Protein AF-A0A925L8U7-F1 (afdb_monomer)

Mean predicted aligned error: 5.46 Å

Nearest PDB structures (foldseek):
  6z8q-assembly1_A  TM=8.553E-01  e=1.455E-01  Pseudomonas aeruginosa PAO1
  6fok-assembly2_B  TM=8.524E-01  e=1.900E-01  Pseudomonas aeruginosa PAO1
  6fom-assembly2_B  TM=8.388E-01  e=2.114E-01  Pseudomonas aeruginosa PAO1
  6fok-assembly1_A  TM=8.461E-01  e=2.482E-01  Pseudomonas aeruginosa PAO1
  6e4v-assembly1_A 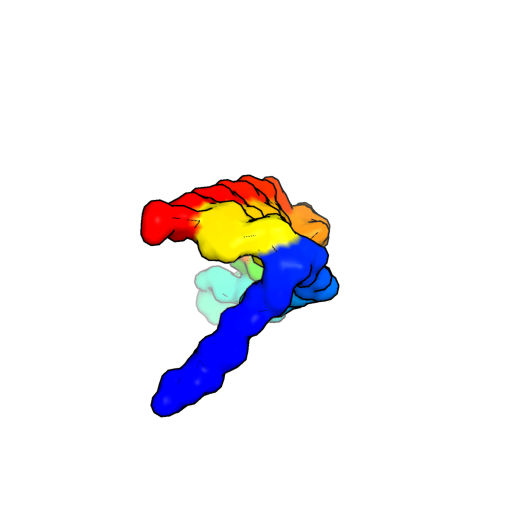 TM=9.026E-01  e=3.420E-01  Escherichia coli BW25113

Foldseek 3Di:
DDDPDDAAFDKDDKDWPDKDWDDDDAPDPVSPDPDQADQQHFDTDIFIKIKIKHRNHPFKIKMKIWGRVVQDWGDHNHTDDGIDIDIDMGGDD

Radius of gyration: 19.26 Å; Cα contacts (8 Å, |Δi|>4): 194; chains: 1; bounding box: 43×20×52 Å

pLDDT: mean 90.7, std 11.46, range [32.16, 98.19]

Secondary structure (DSSP, 8-state):
----PPPTTEEPPPEEEEEEEE----SSTT-----SSSTT-B--EEEEEEEEEEE-SSSEEEEEEEESTT----EESEEPP--EEEEEEEE--

Solvent-accessible surface area (backbone atoms only — not comparable to full-atom values): 5458 Å² total; per-residue (Å²): 135,86,79,82,75,77,58,64,66,41,62,54,76,74,36,79,72,47,76,49,77,45,66,85,56,62,87,45,95,83,55,73,63,87,58,30,87,43,92,63,16,36,33,47,47,67,42,38,21,39,37,32,47,32,30,60,38,94,37,38,35,41,35,42,36,32,40,34,66,76,53,56,83,42,28,63,56,47,78,56,81,60,59,43,79,47,78,47,79,45,79,56,133

Sequence (93 aa):
MWIALAPPGTCWAPRARTTRCKTTQYRSLDNSDTNGFAYTGASKYFTTDLRLRCVVNKQWQLALGIDNLNNYQYWNFHPYPQRTYSAELKYDL

Structure (mmCIF, N/CA/C/O backbone):
data_AF-A0A925L8U7-F1
#
_entry.id   AF-A0A925L8U7-F1
#
loop_
_atom_site.group_PDB
_atom_site.id
_atom_site.type_symbol
_atom_site.label_atom_id
_atom_site.label_alt_id
_atom_site.label_comp_id
_atom_site.label_asym_id
_atom_site.label_entity_id
_atom_site.label_seq_id
_atom_site.pdbx_PDB_ins_code
_atom_site.Cartn_x
_atom_site.Cartn_y
_atom_site.Cartn_z
_atom_site.occupancy
_atom_site.B_iso_or_equiv
_atom_site.auth_seq_id
_atom_site.auth_comp_id
_atom_site.auth_asym_id
_atom_site.auth_atom_id
_atom_site.pdbx_PDB_model_num
ATOM 1 N N . MET A 1 1 ? 0.795 -12.647 30.754 1.00 33.50 1 MET A N 1
ATOM 2 C CA . MET A 1 1 ? 1.008 -11.623 2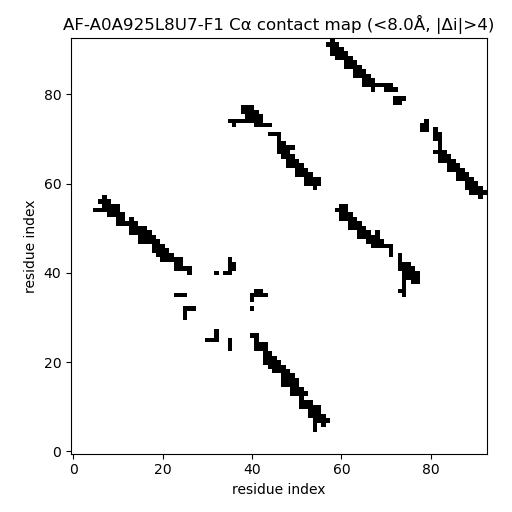9.707 1.00 33.50 1 MET A CA 1
ATOM 3 C C . MET A 1 1 ? -0.231 -10.738 29.671 1.00 33.50 1 MET A C 1
ATOM 5 O O . MET A 1 1 ? -1.290 -11.242 29.335 1.00 33.50 1 MET A O 1
ATOM 9 N N . TRP A 1 2 ? -0.142 -9.476 30.101 1.00 32.16 2 TRP A N 1
ATOM 10 C CA . TRP A 1 2 ? -1.282 -8.549 30.097 1.00 32.16 2 TRP A CA 1
ATOM 11 C C . TRP A 1 2 ? -1.267 -7.739 28.798 1.00 32.16 2 TRP A C 1
ATOM 13 O O . TRP A 1 2 ? -0.388 -6.905 28.603 1.00 32.16 2 TRP A O 1
ATOM 23 N N . ILE A 1 3 ? -2.220 -7.987 27.897 1.00 48.59 3 ILE A N 1
ATOM 24 C CA . ILE A 1 3 ? -2.533 -7.033 26.828 1.00 48.59 3 ILE A CA 1
ATOM 25 C C . ILE A 1 3 ? -3.443 -5.987 27.465 1.00 48.59 3 ILE A C 1
ATOM 27 O O . ILE A 1 3 ? -4.577 -6.295 27.827 1.00 48.59 3 ILE A O 1
ATOM 31 N N . ALA A 1 4 ? -2.951 -4.762 27.639 1.00 55.44 4 ALA A N 1
ATOM 32 C CA . ALA A 1 4 ? -3.803 -3.651 28.037 1.00 55.44 4 ALA A CA 1
ATOM 33 C C . ALA A 1 4 ? -4.861 -3.428 26.942 1.00 55.44 4 ALA A C 1
ATOM 35 O O . ALA A 1 4 ? -4.529 -3.096 25.800 1.00 55.44 4 ALA A O 1
ATOM 36 N N . LEU A 1 5 ? -6.136 -3.646 27.268 1.00 67.50 5 LEU A N 1
ATOM 37 C CA . LEU A 1 5 ? -7.241 -3.282 26.386 1.00 67.50 5 LEU A CA 1
ATOM 38 C C . LEU A 1 5 ? -7.323 -1.753 26.341 1.00 67.50 5 LEU A C 1
ATOM 40 O O . LEU A 1 5 ? -7.366 -1.097 27.381 1.00 67.50 5 LEU A O 1
ATOM 44 N N . ALA A 1 6 ? -7.307 -1.183 25.136 1.00 76.75 6 ALA A N 1
ATOM 45 C CA . ALA A 1 6 ? -7.473 0.255 24.964 1.00 76.75 6 ALA A CA 1
ATOM 46 C C . ALA A 1 6 ? -8.845 0.699 25.523 1.00 76.75 6 ALA A C 1
ATOM 48 O O . ALA A 1 6 ? -9.827 -0.024 25.324 1.00 76.75 6 ALA A O 1
ATOM 49 N N . PRO A 1 7 ? -8.943 1.863 26.190 1.00 87.00 7 PRO A N 1
ATOM 50 C CA . PRO A 1 7 ? -10.213 2.359 26.710 1.00 87.00 7 PRO A CA 1
ATOM 51 C C . PRO A 1 7 ? -11.270 2.576 25.608 1.00 87.00 7 PRO A C 1
ATOM 53 O O . PRO A 1 7 ? -10.908 2.945 24.483 1.00 87.00 7 PRO A O 1
ATOM 56 N N . PRO A 1 8 ? -12.572 2.422 25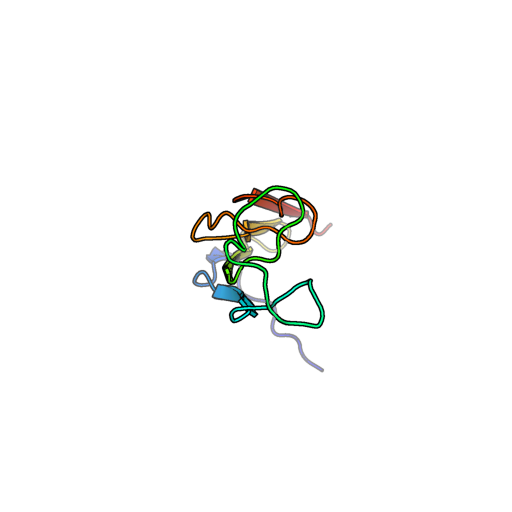.918 1.00 90.12 8 PRO A N 1
ATOM 57 C CA . PRO A 1 8 ? -13.668 2.875 25.059 1.00 90.12 8 PRO A CA 1
ATOM 58 C C . PRO A 1 8 ? -13.478 4.321 24.583 1.00 90.12 8 PRO A C 1
ATOM 60 O O . PRO A 1 8 ? -13.004 5.165 25.341 1.00 90.12 8 PRO A O 1
ATOM 63 N N . GLY A 1 9 ? -13.844 4.609 23.335 1.00 90.81 9 GLY A N 1
ATOM 64 C CA . GLY A 1 9 ? -13.684 5.927 22.714 1.00 90.81 9 GLY A CA 1
ATOM 65 C C . GLY A 1 9 ? -12.270 6.237 22.206 1.00 90.81 9 GLY A C 1
ATOM 66 O O . GLY A 1 9 ? -12.043 7.312 21.656 1.00 90.81 9 GLY A O 1
ATOM 67 N N . THR A 1 10 ? -11.308 5.320 22.348 1.00 94.12 10 THR A N 1
ATOM 68 C CA . THR A 1 10 ? -9.936 5.556 21.879 1.00 94.12 10 THR A CA 1
ATOM 69 C C . THR A 1 10 ? -9.839 5.349 20.375 1.00 94.12 10 THR A C 1
ATOM 71 O O . THR A 1 10 ? -10.024 4.230 19.894 1.00 94.12 10 THR A O 1
ATOM 74 N N . CYS A 1 11 ? -9.427 6.377 19.633 1.00 93.31 11 CYS A N 1
ATOM 75 C CA . CYS A 1 11 ? -8.880 6.186 18.295 1.00 93.31 11 CYS A CA 1
ATOM 76 C C . CYS A 1 11 ? -7.377 6.467 18.278 1.00 93.31 11 CYS A C 1
ATOM 78 O O . CYS A 1 11 ? -6.915 7.491 18.777 1.00 93.31 11 CYS A O 1
ATOM 80 N N . TRP A 1 12 ? -6.595 5.528 17.747 1.00 92.81 12 TRP A N 1
ATOM 81 C CA . TRP A 1 12 ? -5.150 5.707 17.623 1.00 92.81 12 TRP A CA 1
ATOM 82 C C . TRP A 1 12 ? -4.827 6.716 16.526 1.00 92.81 12 TRP A C 1
ATOM 84 O O . TRP A 1 12 ? -5.579 6.840 15.572 1.00 92.81 12 TRP A O 1
ATOM 94 N N . ALA A 1 13 ? -3.682 7.393 16.602 1.00 92.25 13 ALA A N 1
ATOM 95 C CA . ALA A 1 13 ? -3.186 8.122 15.438 1.00 92.25 13 ALA A CA 1
ATOM 96 C C . ALA A 1 13 ? -2.985 7.145 14.256 1.00 92.25 13 ALA A C 1
ATOM 98 O O . ALA A 1 13 ? -2.578 5.996 14.495 1.00 92.25 13 ALA A O 1
ATOM 99 N N . PRO A 1 14 ? -3.245 7.561 13.000 1.00 88.62 14 PRO A N 1
ATOM 100 C CA . PRO A 1 14 ? -2.914 6.755 11.831 1.00 88.62 14 PRO A CA 1
ATOM 101 C C . PRO A 1 14 ? -1.442 6.343 11.873 1.00 88.62 14 PRO A C 1
ATOM 103 O O . PRO A 1 14 ? -0.569 7.168 12.148 1.00 88.62 14 PRO A O 1
ATOM 106 N N . ARG A 1 15 ? -1.154 5.069 11.602 1.00 92.56 15 ARG A N 1
ATOM 107 C CA . ARG A 1 15 ? 0.222 4.562 11.553 1.00 92.56 15 ARG A CA 1
ATOM 108 C C . ARG A 1 15 ? 0.533 3.963 10.197 1.00 92.56 15 ARG A C 1
ATOM 110 O O . ARG A 1 15 ? -0.332 3.339 9.582 1.00 92.56 15 ARG A O 1
ATOM 117 N N . ALA A 1 16 ? 1.789 4.101 9.783 1.00 91.12 16 ALA A N 1
ATOM 118 C CA . ALA A 1 16 ? 2.325 3.301 8.695 1.00 91.12 16 ALA A CA 1
ATOM 119 C C . ALA A 1 16 ? 2.274 1.820 9.095 1.00 91.12 16 ALA A C 1
ATOM 121 O O . ALA A 1 16 ? 2.790 1.431 10.145 1.00 91.12 16 ALA A O 1
ATOM 122 N N . ARG A 1 17 ? 1.608 1.005 8.278 1.00 92.56 17 ARG A N 1
ATOM 123 C CA . ARG A 1 17 ? 1.505 -0.446 8.467 1.00 92.56 17 ARG A CA 1
ATOM 124 C C . ARG A 1 17 ? 2.657 -1.164 7.778 1.00 92.56 17 ARG A C 1
ATOM 126 O O . ARG A 1 17 ? 3.197 -2.125 8.316 1.00 92.56 17 ARG A O 1
ATOM 133 N N . THR A 1 18 ? 3.014 -0.731 6.576 1.00 95.12 18 THR A N 1
ATOM 134 C CA . THR A 1 18 ? 4.081 -1.333 5.775 1.00 95.12 18 THR A CA 1
ATOM 135 C C . THR A 1 18 ? 4.648 -0.284 4.831 1.00 95.12 18 THR A C 1
ATOM 137 O O . THR A 1 18 ? 3.914 0.553 4.314 1.00 95.12 18 THR A O 1
ATOM 140 N N . THR A 1 19 ? 5.953 -0.351 4.590 1.00 95.88 19 THR A N 1
ATOM 141 C CA . THR A 1 19 ? 6.630 0.437 3.560 1.00 95.88 19 THR A CA 1
ATOM 142 C C . THR A 1 19 ? 7.404 -0.521 2.672 1.00 95.88 19 THR A C 1
ATOM 144 O O . THR A 1 19 ? 8.108 -1.397 3.173 1.00 95.88 19 THR A O 1
ATOM 147 N N . ARG A 1 20 ? 7.252 -0.379 1.355 1.00 94.19 20 ARG A N 1
ATOM 148 C CA . ARG A 1 20 ? 7.939 -1.204 0.358 1.00 94.19 20 ARG A CA 1
ATOM 149 C C . ARG A 1 20 ? 8.738 -0.297 -0.555 1.00 94.19 20 ARG A C 1
ATOM 151 O O . ARG A 1 20 ? 8.200 0.670 -1.087 1.00 94.19 20 ARG A O 1
ATOM 158 N N . CYS A 1 21 ? 10.005 -0.624 -0.757 1.00 94.31 21 CYS A N 1
ATOM 159 C CA . CYS A 1 21 ? 10.872 0.103 -1.666 1.00 94.31 21 CYS A CA 1
ATOM 160 C C . CYS A 1 21 ? 11.660 -0.867 -2.540 1.00 94.31 21 CYS A C 1
ATOM 162 O O . CYS A 1 21 ? 12.045 -1.954 -2.110 1.00 94.31 21 CYS A O 1
ATOM 164 N N . LYS A 1 22 ? 11.884 -0.462 -3.785 1.00 93.00 22 LYS A N 1
ATOM 165 C CA . LYS A 1 22 ? 12.726 -1.173 -4.736 1.00 93.00 22 LYS A CA 1
ATOM 166 C C . LYS A 1 22 ? 13.429 -0.157 -5.620 1.00 93.00 22 LYS A C 1
ATOM 168 O O . LYS A 1 22 ? 12.800 0.773 -6.127 1.00 93.00 22 LYS A O 1
ATOM 173 N N . THR A 1 23 ? 14.732 -0.341 -5.787 1.00 92.38 23 THR A N 1
ATOM 174 C CA . THR A 1 23 ? 15.539 0.436 -6.732 1.00 92.38 23 THR A CA 1
ATOM 175 C C . THR A 1 23 ? 15.359 -0.087 -8.163 1.00 92.38 23 THR A C 1
ATOM 177 O O . THR A 1 23 ? 14.571 -1.003 -8.402 1.00 92.38 23 THR A O 1
ATOM 180 N N . THR A 1 24 ? 16.058 0.504 -9.129 1.00 89.19 24 THR A N 1
ATOM 181 C CA . THR A 1 24 ? 16.070 0.031 -10.517 1.00 89.19 24 THR A CA 1
ATOM 182 C C . THR A 1 24 ? 16.511 -1.431 -10.578 1.00 89.19 24 THR A C 1
ATOM 184 O O . THR A 1 24 ? 17.527 -1.806 -9.994 1.00 89.19 24 THR A O 1
ATOM 187 N N . GLN A 1 25 ? 15.743 -2.249 -11.294 1.00 87.56 25 GLN A N 1
ATOM 188 C CA . GLN A 1 25 ? 16.076 -3.632 -11.608 1.00 87.56 25 GLN A CA 1
ATOM 189 C C . GLN A 1 25 ? 15.956 -3.828 -13.115 1.00 87.56 25 GLN A C 1
ATOM 191 O O . GLN A 1 25 ? 15.042 -3.289 -13.735 1.00 87.56 25 GLN A O 1
ATOM 196 N N . TYR A 1 26 ? 16.850 -4.641 -13.664 1.00 89.44 26 TYR A N 1
ATOM 197 C CA . TYR A 1 26 ? 16.799 -5.085 -15.046 1.00 89.44 26 TYR A CA 1
ATOM 198 C C . TYR A 1 26 ? 16.276 -6.518 -15.111 1.00 89.44 26 TYR A C 1
ATOM 200 O O . TYR A 1 26 ? 16.494 -7.324 -14.201 1.00 89.44 26 TYR A O 1
ATOM 208 N N . ARG A 1 27 ? 15.532 -6.812 -16.170 1.00 85.19 27 ARG A N 1
ATOM 209 C CA . ARG A 1 27 ? 14.973 -8.130 -16.473 1.00 85.19 27 ARG A CA 1
ATOM 210 C C . ARG A 1 27 ? 15.916 -8.921 -17.378 1.00 85.19 27 ARG A C 1
ATOM 212 O O . ARG A 1 27 ? 16.023 -10.136 -17.234 1.00 85.19 27 ARG A O 1
ATOM 219 N N . SER A 1 28 ? 16.571 -8.229 -18.301 1.00 88.56 28 SER A N 1
ATOM 220 C CA . SER A 1 28 ? 17.560 -8.757 -19.228 1.00 88.56 28 SER A CA 1
ATOM 221 C C . SER A 1 28 ? 18.910 -8.889 -18.522 1.00 88.56 28 SER A C 1
ATOM 223 O O . SER A 1 28 ? 19.328 -7.994 -17.787 1.00 88.56 28 SER A O 1
ATOM 225 N N . LEU A 1 29 ? 19.591 -10.025 -18.719 1.00 91.06 29 LEU A N 1
ATOM 226 C CA . LEU A 1 29 ? 20.854 -10.349 -18.031 1.00 91.06 29 LEU A CA 1
ATOM 227 C C . LEU A 1 29 ? 21.983 -9.359 -18.352 1.00 91.06 29 LEU A C 1
ATOM 229 O O . LEU A 1 29 ? 22.907 -9.188 -17.562 1.00 91.06 29 LEU A O 1
ATOM 233 N N . ASP A 1 30 ? 21.897 -8.713 -19.509 1.00 93.75 30 ASP A N 1
ATOM 234 C CA . ASP A 1 30 ? 22.827 -7.695 -19.987 1.00 93.75 30 ASP A CA 1
ATOM 235 C C . ASP A 1 30 ? 22.461 -6.272 -19.526 1.00 93.75 30 ASP A C 1
ATOM 237 O O . ASP A 1 30 ? 23.161 -5.321 -19.862 1.00 93.75 30 ASP A O 1
ATOM 241 N N . ASN A 1 31 ? 21.394 -6.114 -18.733 1.00 90.94 31 ASN A N 1
ATOM 242 C CA . ASN A 1 31 ? 20.869 -4.829 -18.265 1.00 90.94 31 ASN A CA 1
ATOM 243 C C . ASN A 1 31 ? 20.473 -3.860 -19.395 1.00 90.94 31 ASN A C 1
ATOM 245 O O . ASN A 1 31 ? 20.495 -2.644 -19.210 1.00 90.94 31 ASN A O 1
ATOM 249 N N . SER A 1 32 ? 20.098 -4.383 -20.564 1.00 90.69 32 SER A N 1
ATOM 250 C CA . SER A 1 32 ? 19.709 -3.572 -21.725 1.00 90.69 32 SER A CA 1
ATOM 251 C C . SER A 1 32 ? 18.313 -2.942 -21.620 1.00 90.69 32 SER A C 1
ATOM 253 O O . SER A 1 32 ? 17.952 -2.116 -22.461 1.00 90.69 32 SER A O 1
ATOM 255 N N . ASP A 1 33 ? 17.515 -3.286 -20.599 1.00 88.31 33 ASP A N 1
ATOM 256 C CA . ASP A 1 33 ? 16.166 -2.737 -20.443 1.00 88.31 33 ASP A CA 1
ATOM 257 C C . ASP A 1 33 ? 16.217 -1.234 -20.138 1.00 88.31 33 ASP A C 1
ATOM 259 O O . ASP A 1 33 ? 16.619 -0.799 -19.059 1.00 88.31 33 ASP A O 1
ATOM 263 N N . THR A 1 34 ? 15.749 -0.424 -21.084 1.00 86.31 34 THR A N 1
ATOM 264 C CA . THR A 1 34 ? 15.793 1.041 -20.974 1.00 86.31 34 THR A CA 1
ATOM 265 C C . THR A 1 34 ? 14.573 1.636 -20.275 1.00 86.31 34 THR A C 1
ATOM 267 O O . THR A 1 34 ? 14.642 2.755 -19.766 1.00 86.31 34 THR A O 1
ATOM 270 N N . ASN A 1 35 ? 13.452 0.906 -20.213 1.00 88.19 35 ASN A N 1
ATOM 271 C CA . ASN A 1 35 ? 12.215 1.378 -19.594 1.00 88.19 35 ASN A CA 1
ATOM 272 C C . ASN A 1 35 ? 11.575 0.325 -18.675 1.00 88.19 35 ASN A C 1
ATOM 274 O O . ASN A 1 35 ? 10.894 -0.596 -19.122 1.00 88.19 35 ASN A O 1
ATOM 278 N N . GLY A 1 36 ? 11.724 0.520 -17.362 1.00 87.62 36 GLY A N 1
ATOM 279 C CA . GLY A 1 36 ? 11.082 -0.309 -16.337 1.00 87.62 36 GLY A CA 1
ATOM 280 C C . GLY A 1 36 ? 9.579 -0.053 -16.136 1.00 87.62 36 GLY A C 1
ATOM 281 O O . GLY A 1 36 ? 8.943 -0.794 -15.390 1.00 87.62 36 GLY A O 1
ATOM 282 N N . PHE A 1 37 ? 8.998 0.972 -16.770 1.00 90.38 37 PHE A N 1
ATOM 283 C CA . PHE A 1 37 ? 7.573 1.342 -16.701 1.00 90.38 37 PHE A CA 1
ATOM 284 C C . PHE A 1 37 ? 6.847 1.013 -18.017 1.00 90.38 37 PHE A C 1
ATOM 286 O O . PHE A 1 37 ? 6.147 1.847 -18.589 1.00 90.38 37 PHE A O 1
ATOM 293 N N . ALA A 1 38 ? 7.040 -0.206 -18.518 1.00 87.94 38 ALA A N 1
ATOM 294 C CA . ALA A 1 38 ? 6.431 -0.703 -19.750 1.00 87.94 38 ALA A CA 1
ATOM 295 C C . ALA A 1 38 ? 5.799 -2.088 -19.542 1.00 87.94 38 ALA A C 1
ATOM 297 O O . ALA A 1 38 ? 6.038 -2.746 -18.525 1.00 87.94 38 ALA A O 1
ATOM 298 N N . TYR A 1 39 ? 5.010 -2.549 -20.520 1.00 83.56 39 TYR A N 1
ATOM 299 C CA . TYR A 1 39 ? 4.491 -3.919 -20.542 1.00 83.56 39 TYR A CA 1
ATOM 300 C C . TYR A 1 39 ? 5.652 -4.914 -20.418 1.00 83.56 39 TYR A C 1
ATOM 302 O O . TYR A 1 39 ? 6.651 -4.791 -21.122 1.00 83.56 39 TYR A O 1
ATOM 310 N N . THR A 1 40 ? 5.537 -5.879 -19.504 1.00 85.75 40 THR A N 1
ATOM 311 C CA . THR A 1 40 ? 6.600 -6.822 -19.098 1.00 85.75 40 THR A CA 1
ATOM 312 C C . THR A 1 40 ? 7.830 -6.227 -18.386 1.00 85.75 40 THR A C 1
ATOM 314 O O . THR A 1 40 ? 8.753 -6.970 -18.055 1.00 85.75 40 THR A O 1
ATOM 317 N N . GLY A 1 41 ? 7.843 -4.923 -18.088 1.00 88.31 41 GLY A N 1
ATOM 318 C CA . GLY A 1 41 ? 8.947 -4.242 -17.406 1.00 88.31 41 GLY A CA 1
ATOM 319 C C . GLY A 1 41 ? 9.022 -4.497 -15.893 1.00 88.31 41 GLY A C 1
ATOM 320 O O . GLY A 1 41 ? 8.110 -5.067 -15.283 1.00 88.31 41 GLY A O 1
ATOM 321 N N . ALA A 1 42 ? 10.124 -4.042 -15.288 1.00 92.31 42 ALA A N 1
ATOM 322 C CA . ALA A 1 42 ? 10.375 -4.071 -13.847 1.00 92.31 42 ALA A CA 1
ATOM 323 C C . ALA A 1 42 ? 10.649 -2.650 -13.323 1.00 92.31 42 ALA A C 1
ATOM 325 O O . ALA A 1 42 ? 11.723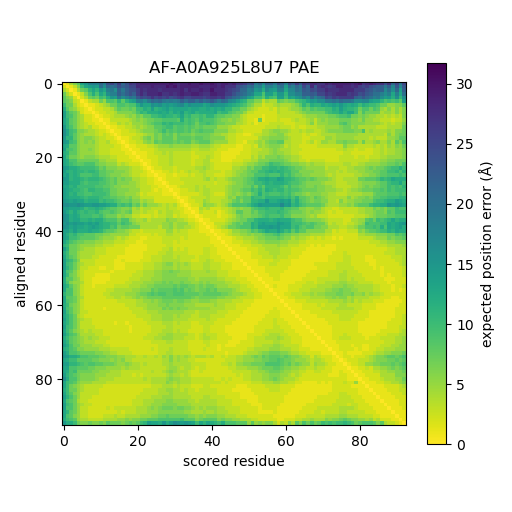 -2.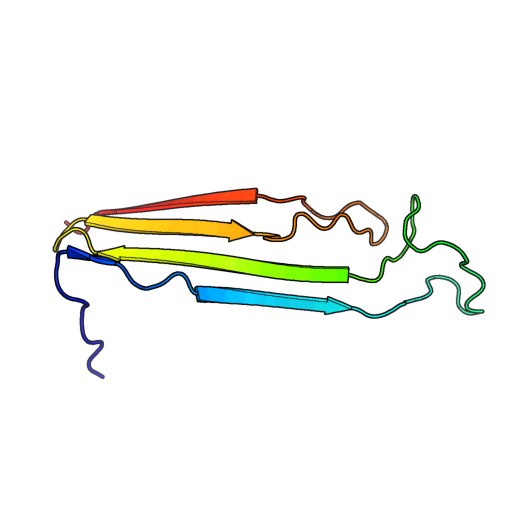082 -13.519 1.00 92.31 42 ALA A O 1
ATOM 326 N N . SER A 1 43 ? 9.666 -2.052 -12.652 1.00 94.19 43 SER A N 1
ATOM 327 C CA . SER A 1 43 ? 9.758 -0.673 -12.170 1.00 94.19 43 SER A CA 1
ATOM 328 C C . SER A 1 43 ? 10.498 -0.583 -10.835 1.00 94.19 43 SER A C 1
ATOM 330 O O . SER A 1 43 ? 10.326 -1.425 -9.949 1.00 94.19 43 SER A O 1
ATOM 332 N N . LYS A 1 44 ? 11.234 0.516 -10.636 1.00 93.94 44 LYS A N 1
ATOM 333 C CA . LYS A 1 44 ? 11.524 1.008 -9.281 1.00 93.94 44 LYS A CA 1
ATOM 334 C C . LYS A 1 44 ? 10.223 1.483 -8.635 1.00 93.94 44 LYS A C 1
ATOM 336 O O . LYS A 1 44 ? 9.347 1.995 -9.332 1.00 93.94 44 LYS A O 1
ATOM 341 N N . TYR A 1 45 ? 10.095 1.357 -7.322 1.00 94.62 45 TYR A N 1
ATOM 342 C CA . TYR A 1 45 ? 8.909 1.848 -6.625 1.00 94.62 45 TYR A CA 1
ATOM 343 C C . TYR A 1 45 ? 9.183 2.160 -5.160 1.00 94.62 45 TYR A C 1
ATOM 345 O O . TYR A 1 45 ? 10.080 1.602 -4.529 1.00 94.62 45 TYR A O 1
ATOM 353 N N . PHE A 1 46 ? 8.349 3.037 -4.614 1.00 95.56 46 PHE A N 1
ATOM 354 C CA . PHE A 1 46 ? 8.203 3.260 -3.186 1.00 95.56 46 PHE A CA 1
ATOM 355 C C . PHE A 1 46 ? 6.709 3.339 -2.884 1.00 95.56 46 PHE A C 1
ATOM 357 O O . PHE A 1 46 ? 6.006 4.132 -3.507 1.00 95.56 46 PHE A O 1
ATOM 364 N N . THR A 1 47 ? 6.223 2.525 -1.953 1.00 96.88 47 THR A N 1
ATOM 365 C CA . THR A 1 47 ? 4.829 2.542 -1.489 1.00 96.88 47 THR A CA 1
ATOM 366 C C . THR A 1 47 ? 4.820 2.518 0.028 1.00 96.88 47 THR A C 1
ATOM 368 O O . THR A 1 47 ? 5.690 1.918 0.664 1.00 96.88 47 THR A O 1
ATOM 371 N N . THR A 1 48 ? 3.808 3.140 0.617 1.00 97.75 48 THR A N 1
ATOM 372 C CA . THR A 1 48 ? 3.534 3.022 2.047 1.00 97.75 48 THR A CA 1
ATOM 373 C C . THR A 1 48 ? 2.045 2.818 2.263 1.00 97.75 48 THR A C 1
ATOM 375 O O . THR A 1 48 ? 1.237 3.331 1.490 1.00 97.75 48 THR A O 1
ATOM 378 N N . ASP A 1 49 ? 1.697 2.063 3.293 1.00 97.88 49 ASP A N 1
ATOM 379 C CA . ASP A 1 49 ? 0.323 1.719 3.640 1.00 97.88 49 ASP A CA 1
ATOM 380 C C . ASP A 1 49 ? -0.001 2.335 5.006 1.00 97.88 49 ASP A C 1
ATOM 382 O O . ASP A 1 49 ? 0.824 2.274 5.923 1.00 97.88 49 ASP A O 1
ATOM 386 N N . LEU A 1 50 ? -1.195 2.903 5.173 1.00 97.56 50 LEU A N 1
ATOM 387 C CA . LEU A 1 50 ? -1.669 3.455 6.446 1.00 97.56 50 LEU A CA 1
ATOM 388 C C . LEU A 1 50 ? -2.793 2.618 7.034 1.00 97.56 50 LEU A C 1
ATOM 390 O O . LEU A 1 50 ? -3.642 2.095 6.314 1.00 97.56 50 LEU A O 1
ATOM 394 N N . ARG A 1 51 ? -2.845 2.571 8.366 1.00 97.19 51 ARG A N 1
ATOM 395 C CA . ARG A 1 51 ? -3.974 2.005 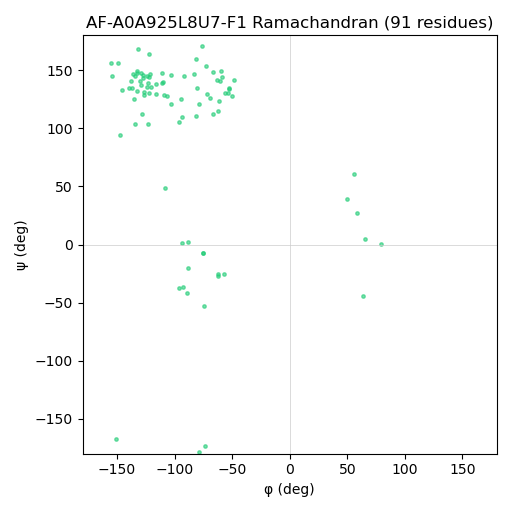9.099 1.00 97.19 51 ARG A CA 1
ATOM 396 C C . ARG A 1 51 ? -4.333 2.834 10.325 1.00 97.19 51 ARG A C 1
ATOM 398 O O . ARG A 1 51 ? -3.469 3.214 11.118 1.00 97.19 51 ARG A O 1
ATOM 405 N N . LEU A 1 52 ? -5.629 3.055 10.487 1.00 96.56 52 LEU A N 1
ATOM 406 C CA . LEU A 1 52 ? -6.274 3.665 11.640 1.00 96.56 52 LEU A CA 1
ATOM 407 C C . LEU A 1 52 ? -7.088 2.594 12.370 1.00 96.56 52 LEU A C 1
ATOM 409 O O . LEU A 1 52 ? -7.754 1.787 11.727 1.00 96.56 52 LEU A O 1
ATOM 413 N N . ARG A 1 53 ? -7.055 2.583 13.705 1.00 95.94 53 ARG A N 1
ATOM 414 C CA . ARG A 1 53 ? -7.906 1.706 14.520 1.00 95.94 53 ARG A CA 1
ATOM 415 C C . ARG A 1 53 ? -8.556 2.512 15.632 1.00 95.94 53 ARG A C 1
ATOM 417 O O . ARG A 1 53 ? -7.854 3.218 16.358 1.00 95.94 53 ARG A O 1
ATOM 424 N N . CYS A 1 54 ? -9.862 2.334 15.791 1.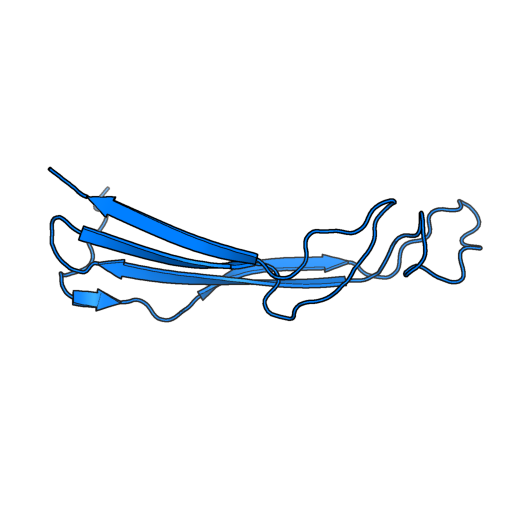00 95.38 54 CYS A N 1
ATOM 425 C CA . CYS A 1 54 ? -10.633 2.925 16.870 1.00 95.38 54 CYS A CA 1
ATOM 426 C C . CYS A 1 54 ? -11.371 1.838 17.670 1.00 95.38 54 CYS A C 1
ATOM 428 O O . CYS A 1 54 ? -11.986 0.935 17.103 1.00 95.38 54 CYS A O 1
ATOM 430 N N . VAL A 1 55 ? -11.325 1.938 18.996 1.00 95.38 55 VAL A N 1
ATOM 431 C CA . VAL A 1 55 ? -12.173 1.186 19.925 1.00 95.38 55 VAL A CA 1
ATOM 432 C C . VAL A 1 55 ? -13.336 2.095 20.285 1.00 95.38 55 VAL A C 1
ATOM 434 O O . VAL A 1 55 ? -13.162 3.063 21.021 1.00 95.38 55 VAL A O 1
ATOM 437 N N . VAL A 1 56 ? -14.515 1.817 19.734 1.00 94.69 56 VAL A N 1
ATOM 438 C CA . VAL A 1 56 ? -15.699 2.658 19.949 1.00 94.69 56 VAL A CA 1
ATOM 439 C C . VAL A 1 56 ? -16.235 2.408 21.353 1.00 94.69 56 VAL A C 1
ATOM 441 O O . VAL A 1 56 ? -16.359 3.332 22.151 1.00 94.69 56 VAL A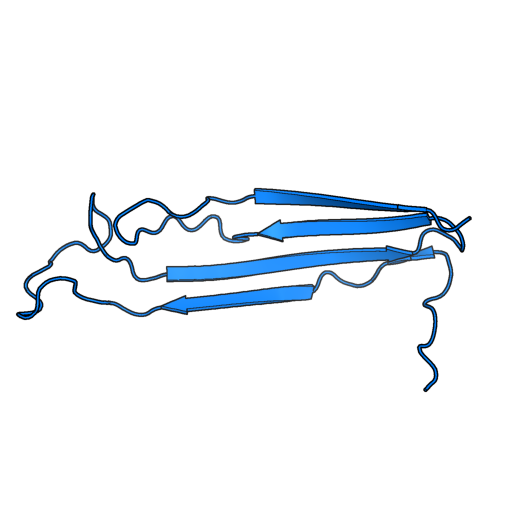 O 1
ATOM 444 N N . ASN A 1 57 ? -16.479 1.141 21.686 1.00 93.75 57 ASN A N 1
ATOM 445 C CA . ASN A 1 57 ? -16.844 0.702 23.028 1.00 93.75 57 ASN A CA 1
ATOM 446 C C . ASN A 1 57 ? -16.358 -0.735 23.272 1.00 93.75 57 ASN A C 1
ATOM 448 O O . ASN A 1 57 ? -15.526 -1.240 22.521 1.00 93.75 57 ASN A O 1
ATOM 452 N N . LYS A 1 58 ? -16.826 -1.377 24.350 1.00 92.06 58 LYS A N 1
ATOM 453 C CA . LYS A 1 58 ? -16.397 -2.738 24.708 1.00 92.06 58 LYS A CA 1
ATOM 454 C C . LYS A 1 58 ? -16.764 -3.769 23.637 1.00 92.06 58 LYS A C 1
ATOM 456 O O . LYS A 1 58 ? -16.059 -4.761 23.517 1.00 92.06 58 LYS A O 1
ATOM 461 N N . GLN A 1 59 ? -17.824 -3.515 22.873 1.00 94.56 59 GLN A N 1
ATOM 462 C CA . GLN A 1 59 ? -18.324 -4.414 21.844 1.00 94.56 59 GLN A CA 1
ATOM 463 C C . GLN A 1 59 ? -17.808 -4.048 20.452 1.00 94.56 59 GLN A C 1
ATOM 465 O O . GLN A 1 59 ? -17.507 -4.931 19.667 1.00 94.56 59 GLN A O 1
ATOM 470 N N . TRP A 1 60 ? -17.681 -2.761 20.127 1.00 96.44 60 TRP A N 1
ATOM 471 C CA . TRP A 1 60 ? -17.409 -2.312 18.762 1.00 96.44 60 TRP A CA 1
ATOM 472 C C . TRP A 1 60 ? -15.984 -1.807 18.565 1.00 96.44 60 TRP A C 1
ATOM 474 O O . TRP A 1 60 ? -15.522 -0.878 19.238 1.00 96.44 60 TRP A O 1
ATOM 484 N N . GLN A 1 61 ? -15.316 -2.359 17.553 1.00 96.94 61 GLN A N 1
ATOM 485 C CA . GLN A 1 61 ? -14.005 -1.907 17.099 1.00 96.94 61 GLN A CA 1
ATOM 486 C C . GLN A 1 61 ? -14.014 -1.704 15.585 1.00 96.94 61 GLN A C 1
ATOM 488 O O . GLN A 1 61 ? -14.583 -2.499 14.840 1.00 96.94 61 GLN A O 1
ATOM 493 N N . LEU A 1 62 ? -13.350 -0.644 15.143 1.00 96.94 62 LEU A N 1
ATOM 494 C CA . LEU A 1 62 ? -13.253 -0.238 13.747 1.00 96.94 62 LEU A CA 1
ATOM 495 C C . LEU A 1 62 ? -11.788 -0.165 13.331 1.00 96.94 62 LEU A C 1
ATOM 497 O O . LEU A 1 6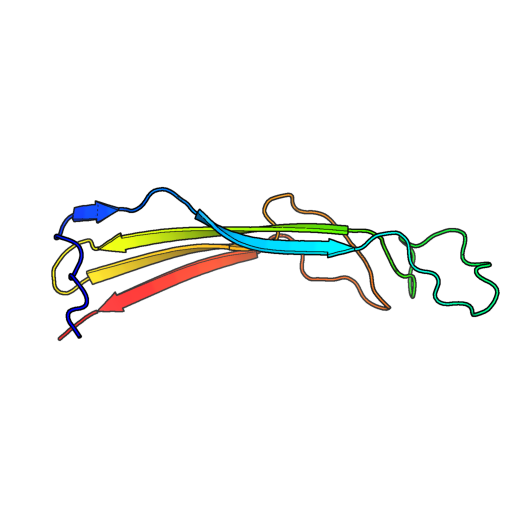2 ? -10.935 0.287 14.104 1.00 96.94 62 LEU A O 1
ATOM 501 N N . ALA A 1 63 ? -11.496 -0.537 12.091 1.00 96.81 63 ALA A N 1
ATOM 502 C CA . ALA A 1 63 ? -10.237 -0.198 11.454 1.00 96.81 63 ALA A CA 1
ATOM 503 C C . ALA A 1 63 ? -10.450 0.241 10.008 1.00 96.81 63 ALA A C 1
ATOM 505 O O . ALA A 1 63 ? -11.265 -0.324 9.288 1.00 96.81 63 ALA A O 1
ATOM 506 N N . LEU A 1 64 ? -9.689 1.249 9.596 1.00 97.25 64 LEU A N 1
ATOM 507 C CA . LEU A 1 64 ? -9.666 1.762 8.232 1.00 97.25 64 LEU A CA 1
ATOM 508 C C . LEU A 1 64 ? -8.232 1.697 7.716 1.00 97.25 64 LEU A C 1
ATOM 510 O O . LEU A 1 64 ? -7.292 2.000 8.457 1.00 97.25 64 LEU A O 1
ATOM 514 N N . GLY A 1 65 ? -8.060 1.298 6.462 1.00 97.56 65 GLY A N 1
ATOM 515 C CA . GLY A 1 65 ? -6.758 1.159 5.824 1.00 97.56 65 GLY A CA 1
ATOM 516 C C . GLY A 1 65 ? -6.711 1.807 4.448 1.00 97.56 65 GLY A C 1
ATOM 517 O O . GLY A 1 65 ? -7.707 1.839 3.725 1.00 97.56 65 GLY A O 1
ATOM 518 N N . ILE A 1 66 ? -5.531 2.315 4.096 1.00 98.19 66 ILE A N 1
ATOM 519 C CA . ILE A 1 66 ? -5.197 2.771 2.746 1.00 98.19 66 ILE A CA 1
ATOM 520 C C . ILE A 1 66 ? -3.893 2.089 2.356 1.00 98.19 66 ILE A C 1
ATOM 522 O O . ILE A 1 66 ? -2.844 2.404 2.919 1.00 98.19 66 ILE A O 1
ATOM 526 N N . ASP A 1 67 ? -3.957 1.198 1.379 1.00 97.56 67 ASP A N 1
ATOM 527 C CA . ASP A 1 67 ? -2.771 0.588 0.786 1.00 97.56 67 ASP A CA 1
ATOM 528 C C . ASP A 1 67 ? -2.324 1.421 -0.418 1.00 97.56 67 ASP A C 1
ATOM 530 O O . ASP A 1 67 ? -3.159 1.991 -1.133 1.00 97.56 67 ASP A O 1
ATOM 534 N N . ASN A 1 68 ? -1.009 1.514 -0.641 1.00 97.12 68 ASN A N 1
ATOM 535 C CA . ASN A 1 68 ? -0.423 2.375 -1.673 1.00 97.12 68 ASN A CA 1
ATOM 536 C C . ASN A 1 68 ? -0.874 3.850 -1.506 1.00 97.12 68 ASN A C 1
ATOM 538 O O . ASN A 1 68 ? -1.516 4.453 -2.370 1.00 97.12 68 ASN A O 1
ATOM 542 N N . LEU A 1 69 ? -0.534 4.442 -0.350 1.00 97.31 69 LEU A N 1
ATOM 543 C CA . LEU A 1 69 ? -0.917 5.797 0.077 1.00 97.31 69 LEU A CA 1
ATOM 544 C C . LEU A 1 69 ? -0.492 6.898 -0.900 1.00 97.31 69 LEU A C 1
ATOM 546 O O . LEU A 1 69 ? -1.098 7.965 -0.929 1.00 97.31 69 LEU A O 1
ATOM 550 N N . ASN A 1 70 ? 0.546 6.690 -1.691 1.00 96.12 70 ASN A N 1
ATOM 551 C CA . ASN A 1 70 ? 1.001 7.651 -2.690 1.00 96.12 70 ASN A CA 1
ATOM 552 C C . ASN A 1 70 ? 0.408 7.390 -4.083 1.00 96.12 70 ASN A C 1
ATOM 554 O O . ASN A 1 70 ? 0.705 8.144 -5.003 1.00 96.12 70 ASN A O 1
ATOM 558 N N . ASN A 1 71 ? -0.451 6.374 -4.234 1.00 96.81 71 ASN A N 1
ATOM 559 C CA . ASN A 1 71 ? -1.018 5.931 -5.509 1.00 96.81 71 ASN A CA 1
ATOM 560 C C . ASN A 1 71 ? 0.050 5.736 -6.594 1.00 96.81 71 ASN A C 1
ATOM 562 O O . ASN A 1 71 ? -0.142 6.114 -7.750 1.00 96.81 71 ASN A O 1
ATOM 566 N N . TYR A 1 72 ? 1.207 5.200 -6.207 1.00 95.94 72 TYR A N 1
ATOM 567 C CA . TYR A 1 72 ? 2.295 4.982 -7.143 1.00 95.94 72 TYR A CA 1
ATOM 568 C C . TYR A 1 72 ? 1.928 3.831 -8.076 1.00 95.94 72 TYR A C 1
ATOM 570 O O . TYR A 1 72 ? 1.525 2.760 -7.614 1.00 95.94 72 TYR A O 1
ATOM 578 N N . GLN A 1 73 ? 2.063 4.047 -9.381 1.00 94.00 73 GLN A N 1
ATOM 579 C CA . GLN A 1 73 ? 1.860 3.011 -10.390 1.00 94.00 73 GLN A CA 1
ATOM 580 C C . GLN A 1 73 ? 3.207 2.379 -10.725 1.00 94.00 73 GLN A C 1
ATOM 582 O O . GLN A 1 73 ? 4.162 3.078 -11.056 1.00 94.00 73 GLN A O 1
ATOM 587 N N . TYR A 1 74 ? 3.295 1.057 -10.613 1.00 93.56 74 TYR A N 1
ATOM 588 C CA . TYR A 1 74 ? 4.532 0.316 -10.826 1.00 93.56 74 TYR A CA 1
ATOM 589 C C . TYR A 1 74 ? 4.249 -1.081 -11.371 1.00 93.56 74 TYR A C 1
ATOM 591 O O . TYR A 1 74 ? 3.156 -1.632 -11.201 1.00 93.56 74 TYR A O 1
ATOM 599 N N . TRP A 1 75 ? 5.256 -1.633 -12.041 1.00 91.00 75 TRP A N 1
ATOM 600 C CA . TRP A 1 75 ? 5.165 -2.866 -12.806 1.00 91.00 75 TRP A CA 1
ATOM 601 C C . TRP A 1 75 ? 6.196 -3.889 -12.341 1.00 91.00 75 TRP A C 1
ATOM 603 O O . TRP A 1 75 ? 7.327 -3.549 -11.988 1.00 91.00 75 TRP A O 1
ATOM 613 N N . ASN A 1 76 ? 5.805 -5.157 -12.386 1.00 89.62 76 ASN A N 1
ATOM 614 C CA . ASN A 1 76 ? 6.728 -6.282 -12.424 1.00 89.62 76 ASN A CA 1
ATOM 615 C C . ASN A 1 76 ? 6.084 -7.387 -13.248 1.00 89.62 76 ASN A C 1
ATOM 617 O O . ASN A 1 76 ? 5.276 -8.147 -12.718 1.00 89.62 76 ASN A O 1
ATOM 621 N N . PHE A 1 77 ? 6.401 -7.433 -14.542 1.00 88.44 77 PHE A N 1
ATOM 622 C CA . PHE A 1 77 ? 5.712 -8.243 -15.553 1.00 88.44 77 PHE A CA 1
ATOM 623 C C . PHE A 1 77 ? 4.232 -7.851 -15.780 1.00 88.44 77 PHE A C 1
ATOM 625 O O . PHE A 1 77 ? 3.815 -7.669 -16.921 1.00 88.44 77 PHE A O 1
ATOM 632 N N . HIS A 1 78 ? 3.470 -7.626 -14.710 1.00 90.12 78 HIS A N 1
ATOM 633 C CA . HIS A 1 78 ? 2.105 -7.106 -14.669 1.00 90.12 78 HIS A CA 1
ATOM 634 C C . HIS A 1 78 ? 2.028 -5.818 -13.816 1.00 90.12 78 HIS A C 1
ATOM 636 O O . HIS A 1 78 ? 2.937 -5.548 -13.018 1.00 90.12 78 HIS A O 1
ATOM 642 N N . PRO A 1 79 ? 0.949 -5.021 -13.931 1.00 92.00 79 PRO A N 1
ATOM 643 C CA . PRO A 1 79 ? 0.695 -3.914 -13.015 1.00 92.00 79 PRO A CA 1
ATOM 644 C C . PRO A 1 79 ? 0.480 -4.437 -11.592 1.00 92.00 79 PRO A C 1
ATOM 646 O O . PRO A 1 79 ? -0.168 -5.469 -11.397 1.00 92.00 79 PRO A O 1
ATOM 649 N N . TYR A 1 80 ? 0.992 -3.728 -10.588 1.00 92.81 80 TYR A N 1
ATOM 650 C CA . TYR A 1 80 ? 0.566 -3.948 -9.205 1.00 92.81 80 TYR A CA 1
ATOM 651 C C . TYR A 1 80 ? -0.755 -3.226 -8.904 1.00 92.81 80 TYR A C 1
ATOM 653 O O . TYR A 1 80 ? -1.099 -2.262 -9.596 1.00 92.81 80 TYR A O 1
ATOM 661 N N . PRO A 1 81 ? -1.491 -3.651 -7.857 1.00 94.31 81 PRO A N 1
ATOM 662 C CA . PRO A 1 81 ? -2.675 -2.940 -7.401 1.00 94.31 81 PRO A CA 1
ATOM 663 C C . PRO A 1 81 ? -2.391 -1.456 -7.138 1.00 94.31 81 PRO A C 1
ATOM 665 O O . PRO A 1 81 ? -1.397 -1.083 -6.503 1.00 94.31 81 PRO A O 1
ATOM 668 N N . GLN A 1 82 ? -3.291 -0.608 -7.631 1.00 95.31 82 GLN A N 1
ATOM 669 C CA . GLN A 1 82 ? -3.282 0.822 -7.335 1.00 95.31 82 GLN A CA 1
ATOM 670 C C . GLN A 1 82 ? -3.763 1.067 -5.896 1.00 95.31 82 GLN A C 1
ATOM 672 O O . GLN A 1 82 ? -3.961 0.128 -5.117 1.00 95.31 82 GLN A O 1
ATOM 677 N N . ARG A 1 83 ? -3.934 2.338 -5.518 1.00 97.75 83 ARG A N 1
ATOM 678 C CA . ARG A 1 83 ? -4.476 2.686 -4.203 1.00 97.75 83 ARG A CA 1
ATOM 679 C C . ARG A 1 83 ? -5.766 1.923 -3.926 1.00 97.75 83 ARG A C 1
ATOM 681 O O . ARG A 1 83 ? -6.711 1.981 -4.708 1.00 97.75 83 ARG A O 1
ATOM 688 N N . THR A 1 84 ? -5.801 1.265 -2.775 1.00 98.06 84 THR A N 1
ATOM 689 C CA . THR A 1 84 ? -6.962 0.500 -2.323 1.00 98.06 84 THR A CA 1
ATOM 690 C C . THR A 1 84 ? -7.352 0.946 -0.920 1.00 98.06 84 THR A C 1
ATOM 692 O O . THR A 1 84 ? -6.497 1.309 -0.111 1.00 98.06 84 THR A O 1
ATOM 695 N N . TYR A 1 85 ? -8.653 0.935 -0.642 1.00 98.00 85 TYR A N 1
ATOM 696 C CA . TYR A 1 85 ? -9.219 1.271 0.659 1.00 98.00 85 TYR A CA 1
ATOM 697 C C . TYR A 1 85 ? -9.774 0.010 1.312 1.00 98.00 85 TYR A C 1
ATOM 699 O O . TYR A 1 85 ? -10.396 -0.815 0.644 1.00 98.00 85 TYR A O 1
ATOM 707 N N . SER A 1 86 ? -9.572 -0.126 2.617 1.00 98.06 86 SER A N 1
ATOM 708 C CA . SER A 1 86 ? -10.130 -1.220 3.409 1.00 98.06 86 SER A CA 1
ATOM 709 C C . SER A 1 86 ? -10.843 -0.691 4.647 1.00 98.06 86 SER A C 1
ATOM 711 O O . SER A 1 86 ? -10.455 0.326 5.228 1.00 98.06 86 SER A O 1
ATOM 713 N N . ALA A 1 87 ? -11.896 -1.397 5.048 1.00 97.88 87 ALA A N 1
ATOM 714 C CA . ALA A 1 87 ? -12.635 -1.139 6.270 1.00 97.88 87 ALA A CA 1
ATOM 715 C C . ALA A 1 87 ? -12.939 -2.468 6.964 1.00 97.88 87 ALA A C 1
ATOM 717 O O . ALA A 1 87 ? -13.356 -3.432 6.327 1.00 97.88 87 ALA A O 1
ATOM 718 N N . GLU A 1 88 ? -12.727 -2.505 8.272 1.00 97.75 88 GLU A N 1
ATOM 719 C CA . GLU A 1 88 ? -13.003 -3.654 9.123 1.00 97.75 88 GLU A CA 1
ATOM 720 C C . GLU A 1 88 ? -13.845 -3.210 10.318 1.00 97.75 88 GLU A C 1
ATOM 722 O O . GLU A 1 88 ? -13.574 -2.183 10.948 1.00 97.75 88 GLU A O 1
ATOM 727 N N . LEU A 1 89 ? -14.846 -4.023 10.641 1.00 97.62 89 LEU A N 1
ATOM 728 C CA . LEU A 1 89 ? -15.735 -3.852 11.780 1.00 97.62 89 LEU A CA 1
ATOM 729 C C . LEU A 1 89 ? -15.718 -5.144 12.593 1.00 97.62 89 LEU A C 1
ATOM 731 O O . LEU A 1 89 ? -15.923 -6.227 12.048 1.00 97.62 89 LEU A O 1
ATOM 735 N N . LYS A 1 90 ? -15.487 -5.023 13.898 1.00 96.88 90 LYS A N 1
ATOM 736 C CA . LYS A 1 90 ? -15.524 -6.137 14.843 1.00 96.88 90 LYS A CA 1
ATOM 737 C C . LYS A 1 90 ? -16.577 -5.868 15.910 1.00 96.88 90 LYS A C 1
ATOM 739 O O . LYS A 1 90 ? -16.617 -4.764 16.457 1.00 96.88 90 LYS A O 1
ATOM 744 N N . TYR A 1 91 ? -17.363 -6.898 16.207 1.00 95.88 91 TYR A N 1
ATOM 745 C CA . TYR A 1 91 ? -18.293 -6.947 17.326 1.00 95.88 91 TYR A CA 1
ATOM 746 C C . TYR A 1 91 ? -17.878 -8.051 18.308 1.00 95.88 91 TYR A C 1
ATOM 748 O O . TYR A 1 91 ? -17.645 -9.181 17.883 1.00 95.88 91 TYR A O 1
ATOM 756 N N . ASP A 1 92 ? -17.775 -7.721 19.592 1.00 92.62 92 ASP A N 1
ATOM 757 C CA . ASP A 1 92 ? -17.547 -8.653 20.698 1.00 92.62 92 ASP A CA 1
ATOM 758 C C . ASP A 1 92 ? -18.883 -8.880 21.444 1.00 92.62 92 ASP A C 1
ATOM 760 O O . ASP A 1 92 ? -19.499 -7.909 21.895 1.00 92.62 92 ASP A O 1
ATOM 764 N N . LEU A 1 93 ? -19.328 -10.149 21.505 1.00 89.44 93 LEU A N 1
ATOM 765 C CA . LEU A 1 93 ? -20.569 -10.623 22.155 1.00 89.44 93 LEU A CA 1
ATOM 766 C C . LEU A 1 93 ? -20.441 -10.706 23.682 1.00 89.44 93 LEU A C 1
ATOM 768 O O . LEU A 1 93 ? -19.352 -11.100 24.161 1.00 89.44 93 LEU A O 1
#